Protein AF-A0A7C6S890-F1 (afdb_monomer)

Secondary structure (DSSP, 8-state):
-----------TT-EEEEETTEEEEEETTEEEEEETTEEEEEESTTHHHHHHHH-TT-B---TT---GGG-SEEPP--HHHHHHHHHHHHTTS-GGGG-HHHHHHHHHHHHH-TT---SS-SS-GGGEEEEEE-SSEEEEEESSSSEEEEEEE-SS--STTSPPEEEEEEE-

Foldseek 3Di:
DDDPPPPDDADLLFFWWDFQNWTWGDAPFWIWDDDPNDIDIAGDDCRVVVSCVVTVPTDAADLPDDPLVPFPFFDDDDVVVLVVVLVCVVVVPPVLQLGVLSQVQLVQQCVVVVVHDDDDGPQDSVQWDWPGGNLAKTKIAGNDHQFGIWIWGQDPDSHSSGGIDTGHTHTD

Radius of gyration: 17.25 Å; Cα contacts (8 Å, |Δi|>4): 324; chains: 1; bounding box: 55×35×46 Å

pLDDT: mean 90.3, std 13.22, range [31.66, 98.69]

Sequence (172 aa):
MRFAQRNIGPYKLSALGTAAEGPLEVLPERLRWRQNGIEIQIEGAQRIELAGQIAADIALPNSAEDLVSKAQVKVSVDNEVVAADQKQVDRGSSPWQLDPLQVSLTFVNLKVTPEGIQGEPEIHMSSFKLVSNNSAEAVVEVTTGPIERVYLKRLVRQDETGIWTVVGYDPR

Structure (mmCIF, N/CA/C/O backbone):
data_AF-A0A7C6S890-F1
#
_entry.id   AF-A0A7C6S890-F1
#
loop_
_atom_site.group_PDB
_atom_site.id
_atom_site.type_symbol
_atom_site.label_atom_id
_atom_site.label_alt_id
_atom_site.label_comp_id
_atom_site.label_asym_id
_atom_site.label_entity_id
_atom_site.label_seq_id
_atom_site.pdbx_PDB_ins_code
_atom_site.Cartn_x
_atom_site.Cartn_y
_atom_site.Cartn_z
_atom_site.occupancy
_atom_site.B_iso_or_equiv
_atom_site.auth_seq_id
_atom_site.auth_comp_id
_atom_site.auth_asym_id
_atom_site.auth_atom_id
_atom_site.pdbx_PDB_model_num
ATOM 1 N N . MET A 1 1 ? -37.062 11.010 -2.046 1.00 34.12 1 MET A N 1
ATOM 2 C CA . MET A 1 1 ? -35.707 11.586 -1.921 1.00 34.12 1 MET A CA 1
ATOM 3 C C . MET A 1 1 ? -34.723 10.420 -1.939 1.00 34.12 1 MET A C 1
ATOM 5 O O . MET A 1 1 ? -34.686 9.665 -0.980 1.00 34.12 1 MET A O 1
ATOM 9 N N . ARG A 1 2 ? -34.063 10.144 -3.073 1.00 31.66 2 ARG A N 1
ATOM 10 C CA . ARG A 1 2 ? -33.067 9.064 -3.167 1.00 31.66 2 ARG A CA 1
ATOM 11 C C . ARG A 1 2 ? -31.734 9.649 -2.716 1.00 31.66 2 ARG A C 1
ATOM 13 O O . ARG A 1 2 ? -31.181 10.482 -3.426 1.00 31.66 2 ARG A O 1
ATOM 20 N N . PHE A 1 3 ? -31.246 9.254 -1.543 1.00 36.19 3 PHE A N 1
ATOM 21 C CA . PHE A 1 3 ? -29.843 9.473 -1.210 1.00 36.19 3 PHE A CA 1
ATOM 22 C C . PHE A 1 3 ? -29.038 8.666 -2.224 1.00 36.19 3 PHE A C 1
ATOM 24 O O . PHE A 1 3 ? -29.122 7.439 -2.249 1.00 36.19 3 PHE A O 1
ATOM 31 N N . ALA A 1 4 ? -28.333 9.349 -3.124 1.00 34.38 4 ALA A N 1
ATOM 32 C CA . ALA A 1 4 ? -27.324 8.694 -3.931 1.00 34.38 4 ALA A CA 1
ATOM 33 C C . ALA A 1 4 ? -26.314 8.098 -2.946 1.00 34.38 4 ALA A C 1
ATOM 35 O O . ALA A 1 4 ? -25.605 8.842 -2.267 1.00 34.38 4 ALA A O 1
ATOM 36 N N . GLN A 1 5 ? -26.290 6.770 -2.822 1.00 37.22 5 GLN A N 1
ATOM 37 C CA . GLN A 1 5 ? -25.164 6.071 -2.220 1.00 37.22 5 GLN A CA 1
ATOM 38 C C . GLN A 1 5 ? -23.953 6.436 -3.076 1.00 37.22 5 GLN A C 1
ATOM 40 O O . GLN A 1 5 ? -23.745 5.867 -4.146 1.00 37.22 5 GLN A O 1
ATOM 45 N N . ARG A 1 6 ? -23.191 7.457 -2.662 1.00 39.34 6 ARG A N 1
ATOM 46 C CA . ARG A 1 6 ? -21.855 7.667 -3.210 1.00 39.34 6 ARG A CA 1
ATOM 47 C C . ARG A 1 6 ? -21.093 6.396 -2.883 1.00 39.34 6 ARG A C 1
ATOM 49 O O . ARG A 1 6 ? -20.849 6.098 -1.719 1.00 39.34 6 ARG A O 1
ATOM 56 N N . ASN A 1 7 ? -20.778 5.634 -3.918 1.00 42.94 7 ASN A N 1
ATOM 57 C CA . ASN A 1 7 ? -19.870 4.513 -3.818 1.00 42.94 7 ASN A CA 1
ATOM 58 C C . ASN A 1 7 ? -18.470 5.121 -3.645 1.00 42.94 7 ASN A C 1
ATOM 60 O O . ASN A 1 7 ? -17.816 5.472 -4.624 1.00 42.94 7 ASN A O 1
ATOM 64 N N . ILE A 1 8 ? -18.075 5.406 -2.402 1.00 50.34 8 ILE A N 1
ATOM 65 C CA . ILE A 1 8 ? -16.742 5.925 -2.099 1.00 50.34 8 ILE A CA 1
ATOM 66 C C . ILE A 1 8 ? -15.845 4.697 -1.972 1.00 50.34 8 ILE A C 1
ATOM 68 O O . ILE A 1 8 ? -15.932 3.970 -0.987 1.00 50.34 8 ILE A O 1
ATOM 72 N N . GLY A 1 9 ? -15.031 4.443 -3.000 1.00 55.31 9 GLY A N 1
ATOM 73 C CA . GLY A 1 9 ? -14.013 3.390 -2.975 1.00 55.31 9 GLY A CA 1
ATOM 74 C C . GLY A 1 9 ? -13.006 3.579 -1.830 1.00 55.31 9 GLY A C 1
ATOM 75 O O . GLY A 1 9 ? -13.068 4.587 -1.112 1.00 55.31 9 GLY A O 1
ATOM 76 N N . PRO A 1 10 ? -12.084 2.626 -1.633 1.00 60.31 10 PRO A N 1
ATOM 77 C CA . PRO A 1 10 ? -11.180 2.656 -0.493 1.00 60.31 10 PRO A CA 1
ATOM 78 C C . PRO A 1 10 ? -10.328 3.924 -0.444 1.00 60.31 10 PRO A C 1
ATOM 80 O O . PRO A 1 10 ? -9.921 4.437 -1.494 1.00 60.31 10 PRO A O 1
ATOM 83 N N . TYR A 1 11 ? -10.038 4.440 0.758 1.00 66.56 11 TYR A N 1
ATOM 84 C CA . TYR A 1 11 ? -9.009 5.467 0.892 1.00 66.56 11 TYR A CA 1
ATOM 85 C C . TYR A 1 11 ? -7.683 4.885 0.402 1.00 66.56 11 TYR A C 1
ATOM 87 O O . TYR A 1 11 ? -7.122 3.965 0.984 1.00 66.56 11 TYR A O 1
ATOM 95 N N . LYS A 1 12 ? -7.158 5.457 -0.680 1.00 69.44 12 LYS A N 1
ATOM 96 C CA . LYS A 1 12 ? -5.950 4.980 -1.373 1.00 69.44 12 LYS A CA 1
ATOM 97 C C . LYS A 1 12 ? -4.721 4.833 -0.466 1.00 69.44 12 LYS A C 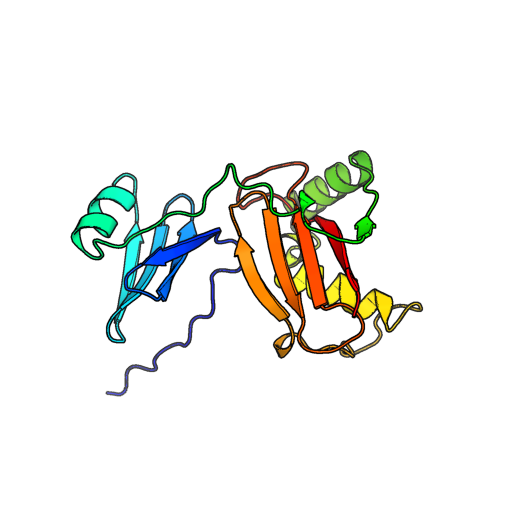1
ATOM 99 O O . LYS A 1 12 ? -3.805 4.091 -0.794 1.00 69.44 12 LYS A O 1
ATOM 104 N N . LEU A 1 13 ? -4.705 5.549 0.659 1.00 71.75 13 LEU A N 1
ATOM 105 C CA . LEU A 1 13 ? -3.584 5.619 1.595 1.00 71.75 13 LEU A CA 1
ATOM 106 C C . LEU A 1 13 ? -3.799 4.810 2.880 1.00 71.75 13 LEU A C 1
ATOM 108 O O . LEU A 1 13 ? -2.879 4.740 3.691 1.00 71.75 13 LEU A O 1
ATOM 112 N N . SER A 1 14 ? -4.993 4.248 3.100 1.00 81.44 14 SER A N 1
ATOM 113 C CA . SER A 1 14 ? -5.317 3.597 4.369 1.00 81.44 14 SER A CA 1
ATOM 114 C C . SER A 1 14 ? -4.660 2.231 4.489 1.00 81.44 14 SER A C 1
ATOM 116 O O . SER A 1 14 ? -4.671 1.442 3.539 1.00 81.44 14 SER A O 1
ATOM 118 N N . ALA A 1 15 ? -4.192 1.919 5.692 1.00 86.69 15 ALA A N 1
ATOM 119 C CA . ALA A 1 15 ? -3.912 0.543 6.063 1.00 86.69 15 ALA A CA 1
ATOM 120 C C . ALA A 1 15 ? -5.225 -0.250 6.184 1.00 86.69 15 ALA A C 1
ATOM 122 O O . ALA A 1 15 ? -6.294 0.334 6.386 1.00 86.69 15 ALA A O 1
ATOM 123 N N . LEU A 1 16 ? -5.150 -1.570 6.024 1.00 89.94 16 LEU A N 1
ATOM 124 C CA . LEU A 1 16 ? -6.313 -2.452 5.946 1.00 89.94 16 LEU A CA 1
ATOM 125 C C . LEU A 1 16 ? -6.369 -3.391 7.153 1.00 89.94 16 LEU A C 1
ATOM 127 O O . LEU A 1 16 ? -5.540 -4.285 7.292 1.00 89.94 16 LEU A O 1
ATOM 131 N N . GLY A 1 17 ? -7.369 -3.183 8.005 1.00 92.06 17 GLY A N 1
ATOM 132 C CA . GLY A 1 17 ? -7.777 -4.102 9.066 1.00 92.06 17 GLY A CA 1
ATOM 133 C C . GLY A 1 17 ? -9.106 -4.790 8.744 1.00 92.06 17 GLY A C 1
ATOM 134 O O . GLY A 1 17 ? -9.570 -4.776 7.600 1.00 92.06 17 GLY A O 1
ATOM 135 N N . THR A 1 18 ? -9.766 -5.323 9.771 1.00 92.88 18 THR A N 1
ATOM 136 C CA . THR A 1 18 ? -11.116 -5.898 9.671 1.00 92.88 18 THR A CA 1
ATOM 137 C C . THR A 1 18 ? -12.049 -5.357 10.750 1.00 92.88 18 THR A C 1
ATOM 139 O O . THR A 1 18 ? -11.614 -5.065 11.860 1.00 92.88 18 THR A O 1
ATOM 142 N N . ALA A 1 19 ? -13.332 -5.214 10.427 1.00 94.62 19 ALA A N 1
ATOM 143 C CA . ALA A 1 19 ? -14.400 -4.904 11.376 1.00 94.62 19 ALA A CA 1
ATOM 144 C C . ALA A 1 19 ? -15.739 -5.388 10.808 1.00 94.62 19 ALA A C 1
ATOM 146 O O . ALA A 1 19 ? -16.016 -5.167 9.626 1.00 94.62 19 ALA A O 1
ATOM 147 N N . ALA A 1 20 ? -16.574 -6.009 11.642 1.00 92.19 20 ALA A N 1
ATOM 148 C CA . ALA A 1 20 ? -17.855 -6.591 11.256 1.00 92.19 20 ALA A CA 1
ATOM 149 C C . ALA A 1 20 ? -17.757 -7.501 10.015 1.00 92.19 20 ALA A C 1
ATOM 151 O O . ALA A 1 20 ? -18.505 -7.324 9.052 1.00 92.19 20 AL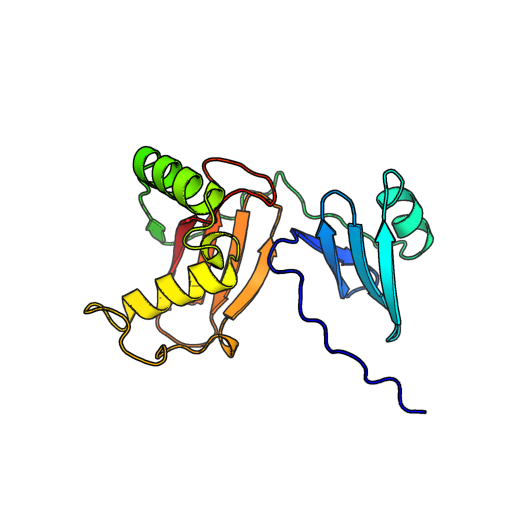A A O 1
ATOM 152 N N . GLU A 1 21 ? -16.789 -8.425 10.022 1.00 88.56 21 GLU A N 1
ATOM 153 C CA . GLU A 1 21 ? -16.467 -9.355 8.917 1.00 88.56 21 GLU A CA 1
ATOM 154 C C . GLU A 1 21 ? -16.044 -8.685 7.588 1.00 88.56 21 GLU A C 1
ATOM 156 O O . GLU A 1 21 ? -15.811 -9.361 6.583 1.00 88.56 21 GLU A O 1
ATOM 161 N N . GLY A 1 22 ? -15.922 -7.356 7.563 1.00 89.25 22 GLY A N 1
ATOM 162 C CA . GLY A 1 22 ? -15.569 -6.562 6.390 1.00 89.25 22 GLY A CA 1
ATOM 163 C C . GLY A 1 22 ? -14.223 -5.843 6.522 1.00 89.25 22 GLY A C 1
ATOM 164 O O . GLY A 1 22 ? -13.597 -5.861 7.584 1.00 89.25 22 GLY A O 1
ATOM 165 N N . PRO A 1 23 ? -13.758 -5.187 5.443 1.00 91.06 23 PRO A N 1
ATOM 166 C CA . PRO A 1 23 ? -12.539 -4.391 5.478 1.00 91.06 23 PRO A CA 1
ATOM 167 C C . PRO A 1 23 ? -12.719 -3.138 6.342 1.00 91.06 23 PRO A C 1
ATOM 169 O O . PRO A 1 23 ? -13.707 -2.407 6.216 1.00 91.06 23 PRO A O 1
ATOM 172 N N . LEU A 1 24 ? -11.717 -2.872 7.175 1.00 93.06 24 LEU A N 1
ATOM 173 C CA . LEU A 1 24 ? -11.567 -1.641 7.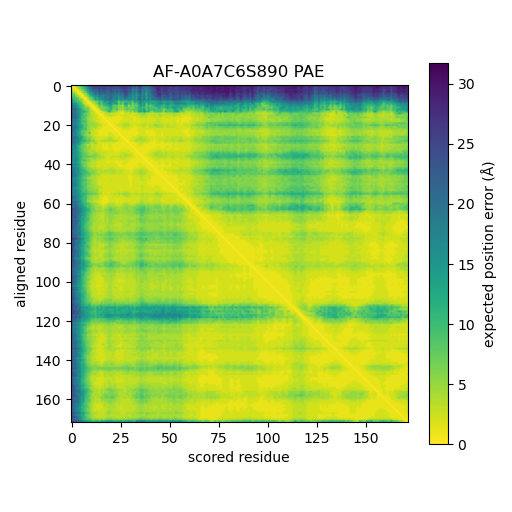941 1.00 93.06 24 LEU A CA 1
ATOM 174 C C . LEU A 1 24 ? -10.439 -0.810 7.337 1.00 93.06 24 LEU A C 1
ATOM 176 O O . LEU A 1 24 ? -9.299 -1.258 7.254 1.00 93.06 24 LEU A O 1
ATOM 180 N N . GLU A 1 25 ? -10.738 0.428 6.979 1.00 92.19 25 GLU A N 1
ATOM 181 C CA . GLU A 1 25 ? -9.734 1.400 6.572 1.00 92.19 25 GLU A CA 1
ATOM 182 C C . GLU A 1 25 ? -9.222 2.152 7.794 1.00 92.19 25 GLU A C 1
ATOM 184 O O . GLU A 1 25 ? -9.989 2.777 8.535 1.00 92.19 25 GLU A O 1
ATOM 189 N N . VAL A 1 26 ? -7.908 2.095 7.986 1.00 91.88 26 VAL A N 1
ATOM 190 C CA . VAL A 1 26 ? -7.211 2.699 9.117 1.00 91.88 26 VAL A CA 1
ATOM 191 C C . VAL A 1 26 ? -6.372 3.871 8.622 1.00 91.88 26 VAL A C 1
ATOM 193 O O . VAL A 1 26 ? -5.435 3.699 7.840 1.00 91.88 26 VAL A O 1
ATOM 196 N N . LEU A 1 27 ? -6.720 5.070 9.086 1.00 89.00 27 LEU A N 1
ATOM 197 C CA . LEU A 1 27 ? -5.948 6.302 8.930 1.00 89.00 27 LEU A CA 1
ATOM 198 C C . LEU A 1 27 ? -5.532 6.838 10.317 1.00 89.00 27 LEU A C 1
ATOM 200 O O . LEU A 1 27 ? -6.153 6.474 11.327 1.00 89.00 27 LEU A O 1
ATOM 204 N N . PRO A 1 28 ? -4.523 7.731 10.395 1.00 84.44 28 PRO A N 1
ATOM 205 C CA . PRO A 1 28 ? -4.032 8.258 11.672 1.00 84.44 28 PRO A CA 1
ATOM 206 C C . PRO A 1 28 ? -5.110 8.882 12.557 1.00 84.44 28 PRO A C 1
ATOM 208 O O . PRO A 1 28 ? -5.100 8.661 13.758 1.00 84.44 28 PRO A O 1
ATOM 211 N N . GLU A 1 29 ? -6.084 9.580 11.973 1.00 88.62 29 GLU A N 1
ATOM 212 C CA . GLU A 1 29 ? -7.140 10.277 12.724 1.00 88.62 29 GLU A CA 1
ATOM 213 C C . GLU A 1 29 ? -8.546 9.743 12.437 1.00 88.62 29 GLU A C 1
ATOM 215 O O . GLU A 1 29 ? -9.534 10.310 12.902 1.00 88.62 29 GLU A O 1
ATOM 220 N N . ARG A 1 30 ? -8.661 8.656 11.664 1.00 92.31 30 ARG A N 1
ATOM 221 C CA . ARG A 1 30 ? -9.951 8.152 11.184 1.00 92.31 30 ARG A CA 1
ATOM 222 C C . ARG A 1 30 ? -9.956 6.638 11.016 1.00 92.31 30 ARG A C 1
ATOM 224 O O . ARG A 1 30 ? -9.026 6.063 10.463 1.00 92.31 30 ARG A O 1
ATOM 231 N N . LEU A 1 31 ? -11.049 6.015 11.432 1.00 94.62 31 LEU A N 1
ATOM 232 C CA . LEU A 1 31 ? -11.422 4.650 11.075 1.00 94.62 31 LEU A CA 1
ATOM 233 C C . LEU A 1 31 ? -12.664 4.693 10.188 1.00 94.62 31 LEU A C 1
ATOM 235 O O . LEU A 1 31 ? -13.557 5.509 10.433 1.00 94.62 31 LEU A O 1
ATOM 239 N N . ARG A 1 32 ? -12.728 3.830 9.171 1.00 94.38 32 ARG A N 1
ATOM 240 C CA . ARG A 1 32 ? -13.906 3.702 8.304 1.00 94.38 32 ARG A CA 1
ATOM 241 C C . ARG A 1 32 ? -14.180 2.246 7.944 1.00 94.38 32 ARG A C 1
ATOM 243 O O . ARG A 1 32 ? -13.286 1.560 7.464 1.00 94.38 32 ARG A O 1
ATOM 250 N N . TRP A 1 33 ? -15.419 1.796 8.109 1.00 94.06 33 TRP A N 1
ATOM 251 C CA . TRP A 1 33 ? -15.871 0.488 7.623 1.00 94.06 33 TRP A CA 1
ATOM 252 C C . TRP A 1 33 ? -17.353 0.526 7.242 1.00 94.06 33 TRP A C 1
ATOM 254 O O . TRP A 1 33 ? -18.034 1.539 7.425 1.00 94.06 33 TRP A O 1
ATOM 264 N N . ARG A 1 34 ? -17.865 -0.579 6.692 1.00 92.56 34 ARG A N 1
ATOM 265 C CA . ARG A 1 34 ? -19.301 -0.766 6.461 1.00 92.56 34 ARG A CA 1
ATOM 266 C C . ARG A 1 34 ? -19.814 -1.948 7.267 1.00 92.56 34 ARG A C 1
ATOM 268 O O . ARG A 1 34 ? -19.195 -3.002 7.266 1.00 92.56 34 ARG A O 1
ATOM 275 N N . GLN A 1 35 ? -20.980 -1.785 7.878 1.00 92.56 35 GLN A N 1
ATOM 276 C CA . GLN A 1 35 ? -21.679 -2.835 8.614 1.00 92.56 35 GLN A CA 1
ATOM 277 C C . GLN A 1 35 ? -23.177 -2.691 8.356 1.00 92.56 35 GLN A C 1
ATOM 279 O O . GLN A 1 35 ? -23.727 -1.594 8.449 1.00 92.56 35 GLN A O 1
ATOM 284 N N . ASN A 1 36 ? -23.846 -3.786 7.985 1.00 90.50 36 ASN A N 1
ATOM 285 C CA . ASN A 1 36 ? -25.291 -3.802 7.711 1.00 90.50 36 ASN A CA 1
ATOM 286 C C . ASN A 1 36 ? -25.749 -2.729 6.695 1.00 90.50 36 ASN A C 1
ATOM 288 O O . ASN A 1 36 ? -26.801 -2.112 6.843 1.00 90.50 36 ASN A O 1
ATOM 292 N N . GLY A 1 37 ? -24.933 -2.466 5.668 1.00 89.94 37 GLY A N 1
ATOM 293 C CA . GLY A 1 37 ? -25.211 -1.468 4.624 1.00 89.94 37 GLY A CA 1
ATOM 294 C C . GLY A 1 37 ? -24.924 -0.010 5.013 1.00 89.94 37 GLY A C 1
ATOM 295 O O . GLY A 1 37 ? -24.943 0.862 4.137 1.00 89.94 37 GLY A O 1
ATOM 296 N N . ILE A 1 38 ? -24.597 0.252 6.280 1.00 91.25 38 ILE A N 1
ATOM 297 C CA . ILE A 1 38 ? -24.268 1.575 6.819 1.00 91.25 38 ILE A CA 1
ATOM 298 C C . ILE A 1 38 ? -22.753 1.774 6.767 1.00 91.25 38 ILE A C 1
ATOM 300 O O . ILE A 1 38 ? -21.993 0.865 7.086 1.00 91.25 38 ILE A O 1
ATOM 304 N N . GLU A 1 39 ? -22.318 2.958 6.343 1.00 93.00 39 GLU A N 1
ATOM 305 C CA . GLU A 1 39 ? -20.923 3.385 6.472 1.00 93.00 39 GLU A CA 1
ATOM 306 C C . GLU A 1 39 ? -20.721 4.016 7.848 1.00 93.00 39 GLU A C 1
ATOM 308 O O . GLU A 1 39 ? -21.477 4.906 8.240 1.00 93.00 39 GLU A O 1
ATOM 313 N N . ILE A 1 40 ? -19.714 3.541 8.574 1.00 94.19 40 ILE A N 1
ATOM 314 C CA . ILE A 1 40 ? -19.353 4.032 9.898 1.00 94.19 40 ILE A CA 1
ATOM 315 C C . ILE A 1 40 ? -17.990 4.702 9.782 1.00 94.19 40 ILE A C 1
ATOM 317 O O . ILE A 1 40 ? -17.044 4.117 9.254 1.00 94.19 40 ILE A O 1
ATOM 321 N N . GLN A 1 41 ? -17.905 5.935 10.275 1.00 95.31 41 GLN A N 1
ATOM 322 C CA . GLN A 1 41 ? -16.677 6.714 10.337 1.00 95.31 41 GLN A CA 1
ATOM 323 C C . GLN A 1 41 ? -16.485 7.221 11.762 1.00 95.31 41 GLN A C 1
ATOM 325 O O . GLN A 1 41 ? -17.398 7.812 12.338 1.00 95.31 41 GLN A O 1
ATOM 330 N N . ILE A 1 42 ? -15.298 6.991 12.317 1.00 95.44 42 ILE A N 1
ATOM 331 C CA . ILE A 1 42 ? -14.945 7.420 13.672 1.00 95.44 42 ILE A CA 1
ATOM 332 C C . ILE A 1 42 ? -13.645 8.197 13.615 1.00 95.44 42 ILE A C 1
ATOM 334 O O . ILE A 1 42 ? -12.676 7.742 13.009 1.00 95.44 42 ILE A O 1
ATOM 338 N N . GLU A 1 43 ? -13.629 9.360 14.255 1.00 95.12 43 GLU A N 1
ATOM 339 C CA . GLU A 1 43 ? -12.504 10.288 14.233 1.00 95.12 43 GLU A CA 1
ATOM 340 C C . GLU A 1 43 ? -12.021 10.635 15.639 1.00 95.12 43 GLU A C 1
ATOM 342 O O . GLU A 1 43 ? -12.772 10.556 16.613 1.00 95.12 43 GLU A O 1
ATOM 347 N N . GLY A 1 44 ? -10.756 11.043 15.722 1.00 92.31 44 GLY A N 1
ATOM 348 C CA . GLY A 1 44 ? -10.130 11.545 16.940 1.00 92.31 44 GLY A CA 1
ATOM 349 C C . GLY A 1 44 ? -9.364 10.498 17.750 1.00 92.31 44 GLY A C 1
ATOM 350 O O . GLY A 1 44 ? -9.240 9.323 17.386 1.00 92.31 44 GLY A O 1
ATOM 351 N N . ALA A 1 45 ? -8.826 10.947 18.886 1.00 91.19 45 ALA A N 1
ATOM 352 C CA . ALA A 1 45 ? -7.869 10.185 19.688 1.00 91.19 45 ALA A CA 1
ATOM 353 C C . ALA A 1 45 ? -8.431 8.857 20.231 1.00 91.19 45 ALA A C 1
ATOM 355 O O . ALA A 1 45 ? -7.716 7.861 20.287 1.00 91.19 45 ALA A O 1
ATOM 356 N N . GLN A 1 46 ? -9.72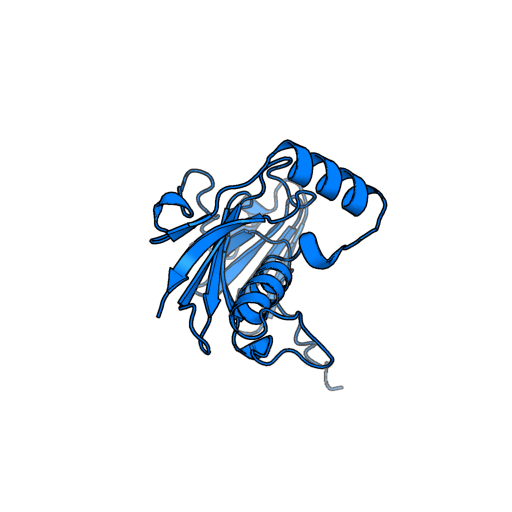0 8.819 20.581 1.00 93.44 46 GLN A N 1
ATOM 357 C CA . GLN A 1 46 ? -10.384 7.635 21.146 1.00 93.44 46 GLN A CA 1
ATOM 358 C C . GLN A 1 46 ? -11.046 6.739 20.087 1.00 93.44 46 GLN A C 1
ATOM 360 O O . GLN A 1 46 ? -11.820 5.844 20.425 1.00 93.44 46 GLN A O 1
ATOM 365 N N . ARG A 1 47 ? -10.759 6.948 18.793 1.00 95.06 47 ARG A N 1
ATOM 366 C CA . ARG A 1 47 ? -11.448 6.243 17.699 1.00 95.06 47 ARG A CA 1
ATOM 367 C C . ARG A 1 47 ? -11.385 4.719 17.801 1.00 95.06 47 ARG A C 1
ATOM 369 O O . ARG A 1 47 ? -12.363 4.067 17.470 1.00 95.06 47 ARG A O 1
ATOM 376 N N . ILE A 1 48 ? -10.261 4.161 18.259 1.00 93.19 48 ILE A N 1
ATOM 377 C CA . ILE A 1 48 ? -10.060 2.707 18.362 1.00 93.19 48 ILE A CA 1
ATOM 378 C C . ILE A 1 48 ? -10.940 2.130 19.473 1.00 93.19 48 ILE A C 1
ATOM 380 O O . ILE A 1 48 ? -11.640 1.146 19.254 1.00 93.19 48 ILE A O 1
ATOM 384 N N . GLU A 1 49 ? -10.943 2.774 20.642 1.00 93.94 49 GLU A N 1
ATOM 385 C CA . GLU A 1 49 ? -11.777 2.374 21.777 1.00 93.94 49 GLU A CA 1
ATOM 386 C C . GLU A 1 49 ? -13.263 2.422 21.403 1.00 93.94 49 GLU A C 1
ATOM 388 O O . GLU A 1 49 ? -13.985 1.447 21.600 1.00 93.94 49 GLU A O 1
ATOM 393 N N . LEU A 1 50 ? -13.707 3.524 20.791 1.00 95.00 50 LEU A N 1
ATOM 394 C CA . LEU A 1 50 ? -15.095 3.681 20.367 1.00 95.00 50 LEU A CA 1
ATOM 395 C C . LEU A 1 50 ? -15.478 2.691 19.257 1.00 95.00 50 LEU A C 1
ATOM 397 O O . LEU A 1 50 ? -16.580 2.148 19.273 1.00 95.00 50 LEU A O 1
ATOM 401 N N . ALA A 1 51 ? -14.574 2.415 18.315 1.00 95.12 51 ALA A N 1
ATOM 402 C CA . ALA A 1 51 ? -14.819 1.427 17.272 1.00 95.12 51 ALA A CA 1
ATOM 403 C C . ALA A 1 51 ? -15.019 0.022 17.854 1.00 95.12 51 ALA A C 1
ATOM 405 O O . ALA A 1 51 ? -15.940 -0.672 17.430 1.00 95.12 51 ALA A O 1
ATOM 406 N N . GLY A 1 52 ? -14.247 -0.355 18.880 1.00 94.88 52 GLY A N 1
ATOM 407 C CA . GLY A 1 52 ? -14.417 -1.626 19.592 1.00 94.88 52 GLY A CA 1
ATOM 408 C C . GLY A 1 52 ? -15.757 -1.764 20.326 1.00 94.88 52 GLY A C 1
ATOM 409 O O . GLY A 1 52 ? -16.242 -2.877 20.511 1.00 94.88 52 GLY A O 1
ATOM 410 N N . GLN A 1 53 ? -16.399 -0.650 20.699 1.00 94.94 53 GLN A N 1
ATOM 411 C CA . GLN A 1 53 ? -17.752 -0.663 21.275 1.00 94.94 53 GLN A CA 1
ATOM 412 C C . GLN A 1 53 ? -18.848 -0.892 20.221 1.00 94.94 53 GLN A C 1
ATOM 414 O O . GLN A 1 53 ? -19.956 -1.294 20.571 1.00 94.94 53 GLN A O 1
ATOM 419 N N . ILE A 1 54 ? -18.557 -0.634 18.942 1.00 94.25 54 ILE A N 1
ATOM 420 C CA . ILE A 1 54 ? -19.512 -0.771 17.832 1.00 94.25 54 ILE A CA 1
ATOM 421 C C . ILE A 1 54 ? -19.316 -2.106 17.101 1.00 94.25 54 ILE A C 1
ATOM 423 O O . ILE A 1 54 ? -20.292 -2.786 16.784 1.00 94.25 54 ILE A O 1
ATOM 427 N N . ALA A 1 55 ? -18.063 -2.492 16.859 1.00 94.81 55 ALA A N 1
ATOM 428 C CA . ALA A 1 55 ? -17.668 -3.741 16.223 1.00 94.81 55 ALA A CA 1
ATOM 429 C C . ALA A 1 55 ? -16.671 -4.478 17.130 1.00 94.81 55 ALA A C 1
ATOM 431 O O . ALA A 1 55 ? -15.492 -4.133 17.199 1.00 94.81 55 ALA A O 1
ATOM 432 N N . ALA A 1 56 ? -17.161 -5.494 17.844 1.00 91.00 56 ALA A N 1
ATOM 433 C CA . ALA A 1 56 ? -16.363 -6.248 18.814 1.00 91.00 56 ALA A CA 1
ATOM 434 C C . ALA A 1 56 ? -15.243 -7.087 18.167 1.00 91.00 56 ALA A C 1
ATOM 436 O O . ALA A 1 56 ? -14.291 -7.467 18.842 1.00 91.00 56 ALA A O 1
ATOM 437 N N . ASP A 1 57 ? -15.353 -7.372 16.869 1.00 93.25 57 ASP A N 1
ATOM 438 C CA . ASP A 1 57 ? -14.397 -8.125 16.053 1.00 93.25 57 ASP A CA 1
ATOM 439 C C . ASP A 1 57 ? -13.371 -7.223 15.343 1.00 93.25 57 ASP A C 1
ATOM 441 O O . ASP A 1 57 ? -12.736 -7.639 14.372 1.00 93.25 57 ASP A O 1
ATOM 445 N N . ILE A 1 58 ? -13.210 -5.975 15.800 1.00 93.88 58 ILE A N 1
ATOM 446 C CA . ILE A 1 58 ? -12.249 -5.056 15.202 1.00 93.88 58 ILE A CA 1
ATOM 447 C C . ILE A 1 58 ? -10.817 -5.593 15.318 1.00 93.88 58 ILE A C 1
ATOM 449 O O . ILE A 1 58 ? -10.320 -5.889 16.405 1.00 93.88 58 ILE A O 1
ATOM 453 N N . ALA A 1 59 ? -10.126 -5.668 14.185 1.00 93.12 59 ALA A N 1
ATOM 454 C CA . ALA A 1 59 ? -8.716 -6.005 14.116 1.00 93.12 59 ALA A CA 1
ATOM 455 C C . ALA A 1 59 ? -7.979 -4.944 13.301 1.00 93.12 59 ALA A C 1
ATOM 457 O O . ALA A 1 59 ? -8.305 -4.669 12.146 1.00 93.12 59 ALA A O 1
ATOM 458 N N . LEU A 1 60 ? -6.968 -4.337 13.916 1.00 92.31 60 LEU A N 1
ATOM 459 C CA . LEU A 1 60 ? -6.062 -3.426 13.229 1.00 92.31 60 LEU A CA 1
ATOM 460 C C . LEU A 1 60 ? -5.016 -4.229 12.441 1.00 92.31 60 LEU A C 1
ATOM 462 O O . LEU A 1 60 ? -4.678 -5.347 12.839 1.00 92.31 60 LEU A O 1
ATOM 466 N N . PRO A 1 61 ? -4.478 -3.671 11.344 1.00 89.62 61 PRO A N 1
ATOM 467 C CA . PRO A 1 61 ? -3.390 -4.308 10.617 1.00 89.62 61 PRO A CA 1
ATOM 468 C C . PRO A 1 61 ? -2.185 -4.536 11.531 1.00 89.62 61 PRO A C 1
ATOM 470 O O . PRO A 1 61 ? -1.801 -3.661 12.311 1.00 89.62 61 PRO A O 1
ATOM 473 N N . ASN A 1 62 ? -1.551 -5.699 11.399 1.00 88.06 62 ASN A N 1
ATOM 474 C CA . ASN A 1 62 ? -0.328 -5.999 12.125 1.00 88.06 62 ASN A CA 1
ATOM 475 C C . ASN A 1 62 ? 0.872 -5.302 11.464 1.00 88.06 62 ASN A C 1
ATOM 477 O O . ASN A 1 62 ? 1.426 -5.792 10.480 1.00 88.06 62 ASN A O 1
ATOM 481 N N . SER A 1 63 ? 1.305 -4.174 12.028 1.00 81.50 63 SER A N 1
ATOM 482 C CA . SER A 1 63 ? 2.479 -3.432 11.543 1.00 81.50 63 SER A CA 1
ATOM 483 C C . SER A 1 63 ? 3.803 -4.195 11.663 1.00 81.50 63 SER A C 1
ATOM 485 O O . SER A 1 63 ? 4.775 -3.795 11.034 1.00 81.50 63 SER A O 1
ATOM 487 N N . ALA A 1 64 ? 3.863 -5.275 12.451 1.00 83.19 64 ALA A N 1
ATOM 488 C CA . ALA A 1 64 ? 5.051 -6.122 12.574 1.00 83.19 64 ALA A CA 1
ATOM 489 C C . ALA A 1 64 ? 5.082 -7.284 11.565 1.00 83.19 64 ALA A C 1
ATOM 491 O O . ALA A 1 64 ? 6.059 -8.03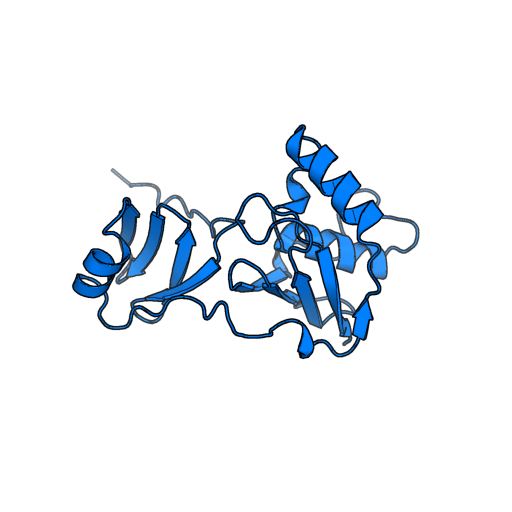1 11.531 1.00 83.19 64 ALA A O 1
ATOM 492 N N . GLU A 1 65 ? 4.025 -7.479 10.770 1.00 89.56 65 GLU A N 1
ATOM 493 C CA . GLU A 1 65 ? 4.033 -8.498 9.723 1.00 89.56 65 GLU A CA 1
ATOM 494 C C . GLU A 1 65 ? 4.976 -8.092 8.582 1.00 89.56 65 GLU A C 1
ATOM 496 O O . GLU A 1 65 ? 4.819 -7.025 7.992 1.00 89.56 65 GLU A O 1
ATOM 501 N N . ASP A 1 66 ? 5.926 -8.969 8.248 1.00 93.06 66 ASP A N 1
ATOM 502 C CA . ASP A 1 66 ? 6.792 -8.819 7.077 1.00 93.06 66 ASP A CA 1
ATOM 503 C C . ASP A 1 66 ? 6.089 -9.407 5.845 1.00 93.06 66 ASP A C 1
ATOM 505 O O . ASP A 1 66 ? 6.153 -10.608 5.556 1.00 93.06 66 ASP A O 1
ATOM 509 N N . LEU A 1 67 ? 5.366 -8.546 5.133 1.00 93.75 67 LEU A N 1
ATOM 510 C CA . LEU A 1 67 ? 4.626 -8.903 3.930 1.00 93.75 67 LEU A CA 1
ATOM 511 C C . LEU A 1 67 ? 5.575 -9.087 2.745 1.00 93.75 67 LEU A C 1
ATOM 513 O O . LEU A 1 67 ? 5.389 -9.996 1.934 1.00 93.75 67 LEU A O 1
ATOM 517 N N . VAL A 1 68 ? 6.591 -8.229 2.635 1.00 95.12 68 VAL A N 1
ATOM 518 C CA . VAL A 1 68 ? 7.458 -8.160 1.450 1.00 95.12 68 VAL A CA 1
ATOM 519 C C . VAL A 1 68 ? 8.464 -9.305 1.374 1.00 95.12 68 VAL A C 1
ATOM 521 O O . VAL A 1 68 ? 8.920 -9.644 0.277 1.00 95.12 68 VAL A O 1
ATOM 524 N N . SER A 1 69 ? 8.797 -9.953 2.495 1.00 95.31 69 SER A N 1
ATOM 525 C CA . SER A 1 69 ? 9.632 -11.162 2.527 1.00 95.31 69 SER A CA 1
ATOM 526 C C . SER A 1 69 ? 9.060 -12.299 1.681 1.00 95.31 69 SER A C 1
ATOM 528 O O . SER A 1 69 ? 9.839 -13.048 1.089 1.00 95.31 69 SER A O 1
ATOM 530 N N . LYS A 1 70 ? 7.733 -12.355 1.520 1.00 95.75 70 LYS A N 1
ATOM 531 C CA . LYS A 1 70 ? 7.011 -13.406 0.790 1.00 95.75 70 LYS A CA 1
ATOM 532 C C . LYS A 1 70 ? 7.193 -13.345 -0.734 1.00 95.75 70 LYS A C 1
ATOM 534 O O . LYS A 1 70 ? 6.957 -14.349 -1.395 1.00 95.75 70 LYS A O 1
ATOM 539 N N . ALA A 1 71 ? 7.646 -12.212 -1.283 1.00 97.81 71 ALA A N 1
ATOM 540 C CA . ALA A 1 71 ? 7.820 -12.046 -2.730 1.00 97.81 71 ALA A CA 1
ATOM 541 C C . ALA A 1 71 ? 8.836 -13.036 -3.323 1.00 97.81 71 ALA A C 1
ATOM 543 O O . ALA A 1 71 ? 9.964 -13.111 -2.820 1.00 97.81 71 ALA A O 1
ATOM 544 N N . GLN A 1 72 ? 8.466 -13.703 -4.421 1.00 98.25 72 GLN A N 1
ATOM 545 C CA . GLN A 1 72 ? 9.308 -14.663 -5.143 1.00 98.25 72 GLN A CA 1
ATOM 546 C C . GLN A 1 72 ? 10.486 -13.992 -5.852 1.00 98.25 72 GLN A C 1
ATOM 548 O O . GLN A 1 72 ? 11.611 -14.491 -5.807 1.00 98.25 72 GLN A O 1
ATOM 553 N N . VAL A 1 73 ? 10.248 -12.841 -6.483 1.00 98.31 73 VAL A N 1
ATOM 554 C CA . VAL A 1 73 ? 11.295 -12.039 -7.121 1.00 98.31 73 VAL A CA 1
ATOM 555 C C . VAL A 1 73 ? 11.494 -10.759 -6.326 1.00 98.31 73 VAL A C 1
ATOM 557 O O . VAL A 1 73 ? 10.553 -9.993 -6.126 1.00 98.31 73 VAL A O 1
ATOM 560 N N . LYS A 1 74 ? 12.730 -10.503 -5.887 1.00 98.12 74 LYS A N 1
ATOM 561 C CA . LYS A 1 74 ? 13.111 -9.253 -5.216 1.00 98.12 74 LYS A CA 1
ATOM 562 C C . LYS A 1 74 ? 13.555 -8.218 -6.242 1.00 98.12 74 LYS A C 1
ATOM 564 O O . LYS A 1 74 ? 14.334 -8.521 -7.144 1.00 98.12 74 LYS A O 1
ATOM 569 N N . VAL A 1 75 ? 13.071 -6.992 -6.086 1.00 97.19 75 VAL A N 1
ATOM 570 C CA . VAL A 1 75 ? 13.475 -5.844 -6.900 1.00 97.19 75 VAL A CA 1
ATOM 571 C C . VAL A 1 75 ? 14.511 -5.055 -6.110 1.00 97.19 75 VAL A C 1
ATOM 573 O O . VAL A 1 75 ? 14.250 -4.642 -4.983 1.00 97.19 75 VAL A O 1
ATOM 576 N N . SER A 1 76 ? 15.698 -4.870 -6.691 1.00 95.62 76 SER A N 1
ATOM 577 C CA . SER A 1 76 ? 16.729 -4.021 -6.093 1.00 95.62 76 SER A CA 1
ATOM 578 C C . SER A 1 76 ? 16.304 -2.563 -6.187 1.00 95.62 76 SER A C 1
ATOM 580 O O . SER A 1 76 ? 15.896 -2.105 -7.254 1.00 95.62 76 SER A O 1
ATOM 582 N N . VAL A 1 77 ? 16.433 -1.838 -5.081 1.00 96.12 77 VAL A N 1
ATOM 583 C CA . VAL A 1 77 ? 16.030 -0.437 -4.981 1.00 96.12 77 VAL A CA 1
ATOM 584 C C . VAL A 1 77 ? 17.212 0.408 -4.537 1.00 96.12 77 VAL A C 1
ATOM 586 O O . VAL A 1 77 ? 17.922 0.051 -3.598 1.00 96.12 77 VAL A O 1
ATOM 589 N N . ASP A 1 78 ? 17.394 1.542 -5.205 1.00 97.25 78 ASP A N 1
ATOM 590 C CA . ASP A 1 78 ? 18.344 2.570 -4.802 1.00 97.25 78 ASP A CA 1
ATOM 591 C C . ASP A 1 78 ? 17.663 3.564 -3.847 1.00 97.25 78 ASP A C 1
ATOM 593 O O . ASP A 1 78 ? 16.770 4.320 -4.235 1.00 97.25 78 ASP A O 1
ATOM 597 N N . ASN A 1 79 ? 18.081 3.558 -2.580 1.00 94.56 79 ASN A N 1
ATOM 598 C CA . ASN A 1 79 ? 17.494 4.417 -1.552 1.00 94.56 79 ASN A CA 1
ATOM 599 C C . ASN A 1 79 ? 17.767 5.912 -1.782 1.00 94.56 79 ASN A C 1
ATOM 601 O O . ASN A 1 79 ? 16.972 6.736 -1.328 1.00 94.56 79 ASN A O 1
ATOM 605 N N . GLU A 1 80 ? 18.845 6.283 -2.478 1.00 97.50 80 GLU A N 1
ATOM 606 C CA . GLU A 1 80 ? 19.121 7.688 -2.796 1.00 97.50 80 GLU A CA 1
ATOM 607 C C . GLU A 1 80 ? 18.121 8.211 -3.830 1.00 97.50 80 GLU A C 1
ATOM 609 O O . GLU A 1 80 ? 17.576 9.307 -3.668 1.00 97.50 80 GLU A O 1
ATOM 614 N N . VAL A 1 81 ? 17.806 7.389 -4.837 1.00 97.38 81 VAL A N 1
ATOM 615 C CA . VAL A 1 81 ? 16.775 7.695 -5.839 1.00 97.38 81 VAL A CA 1
ATOM 616 C C . VAL A 1 81 ? 15.403 7.809 -5.179 1.00 97.38 81 VAL A C 1
ATOM 618 O O . VAL A 1 81 ? 14.720 8.814 -5.364 1.00 97.38 81 VAL A O 1
ATOM 621 N N . VAL A 1 82 ? 15.021 6.852 -4.326 1.00 97.56 82 VAL A N 1
ATOM 622 C CA . VAL A 1 82 ? 13.724 6.902 -3.623 1.00 97.56 82 VAL A CA 1
ATOM 623 C C . VAL A 1 82 ? 13.624 8.131 -2.711 1.00 97.56 82 VAL A C 1
ATOM 625 O O . VAL A 1 82 ? 12.575 8.771 -2.640 1.00 97.56 82 VAL A O 1
ATOM 628 N N . ALA A 1 83 ? 14.711 8.519 -2.039 1.00 98.00 83 ALA A N 1
ATOM 629 C CA . ALA A 1 83 ? 14.739 9.740 -1.235 1.00 98.00 83 ALA A CA 1
ATOM 630 C C . ALA A 1 83 ? 14.596 11.013 -2.086 1.00 98.00 83 ALA A C 1
ATOM 632 O O . ALA A 1 83 ? 13.971 11.984 -1.644 1.00 98.00 83 ALA A O 1
ATOM 633 N N . ALA A 1 84 ? 15.156 11.032 -3.297 1.00 98.06 84 ALA A N 1
ATOM 634 C CA . ALA A 1 84 ? 14.964 12.128 -4.239 1.00 98.06 84 ALA A CA 1
ATOM 635 C C . ALA A 1 84 ? 13.512 12.193 -4.742 1.00 98.06 84 ALA A C 1
ATOM 637 O O . ALA A 1 84 ? 12.927 13.279 -4.758 1.00 98.06 84 ALA A O 1
ATOM 638 N N . ASP A 1 85 ? 12.909 11.051 -5.072 1.00 97.69 85 ASP A N 1
ATOM 639 C CA . ASP A 1 85 ? 11.512 10.951 -5.506 1.00 97.69 85 ASP A CA 1
ATOM 640 C C . ASP A 1 85 ? 10.543 11.394 -4.408 1.00 97.69 85 ASP A C 1
ATOM 642 O O . ASP A 1 85 ? 9.653 12.205 -4.665 1.00 97.69 85 ASP A O 1
ATOM 646 N N . GLN A 1 86 ? 10.779 10.989 -3.156 1.00 97.94 86 GLN A N 1
ATOM 647 C CA . GLN A 1 86 ? 9.995 11.461 -2.013 1.00 97.94 86 GLN A CA 1
ATOM 648 C C . GLN A 1 86 ? 9.993 12.996 -1.934 1.00 97.94 86 GLN A C 1
ATOM 650 O O . GLN A 1 86 ? 8.936 13.606 -1.793 1.00 97.94 86 GLN A O 1
ATOM 655 N N . LYS A 1 87 ? 11.152 13.650 -2.099 1.00 98.00 87 LYS A N 1
ATOM 656 C CA . LYS A 1 87 ? 11.247 15.125 -2.102 1.00 98.00 87 LYS A CA 1
ATOM 657 C C . LYS A 1 87 ? 10.533 15.769 -3.292 1.00 98.00 87 LYS A C 1
ATOM 659 O O . LYS A 1 87 ? 10.180 16.948 -3.233 1.00 98.00 87 LYS A O 1
ATOM 664 N N . GLN A 1 88 ? 10.387 15.067 -4.413 1.00 97.31 88 GLN A N 1
ATOM 665 C CA . GLN A 1 88 ? 9.593 15.552 -5.544 1.00 97.31 88 GLN A CA 1
ATOM 666 C C . GLN A 1 88 ? 8.097 15.460 -5.231 1.00 97.31 88 GLN A C 1
ATOM 668 O O . GLN A 1 88 ? 7.375 16.434 -5.454 1.00 97.31 88 GLN A O 1
ATOM 673 N N . VAL A 1 89 ? 7.658 14.349 -4.635 1.00 96.62 89 VAL A N 1
ATOM 674 C CA . VAL A 1 89 ? 6.270 14.155 -4.197 1.00 96.62 89 VAL A CA 1
ATOM 675 C C . VAL A 1 89 ? 5.862 15.136 -3.111 1.00 96.62 89 VAL A C 1
ATOM 677 O O . VAL A 1 89 ? 4.804 15.753 -3.217 1.00 96.62 89 VAL A O 1
ATOM 680 N N . ASP A 1 90 ? 6.738 15.395 -2.142 1.00 95.50 90 ASP A N 1
ATOM 681 C CA . ASP A 1 90 ? 6.521 16.409 -1.105 1.00 95.50 90 ASP A CA 1
ATOM 682 C C . ASP A 1 90 ? 6.297 17.814 -1.698 1.00 95.50 90 ASP A C 1
ATOM 684 O O . ASP A 1 90 ? 5.600 18.644 -1.118 1.00 95.50 90 ASP A O 1
ATOM 688 N N . ARG A 1 91 ? 6.870 18.087 -2.878 1.00 96.69 91 ARG A N 1
ATOM 689 C CA . ARG A 1 91 ? 6.685 19.340 -3.631 1.00 96.69 91 ARG A CA 1
ATOM 690 C C . ARG A 1 91 ? 5.482 19.301 -4.584 1.00 96.69 91 ARG A C 1
ATOM 692 O O . ARG A 1 91 ? 5.319 20.212 -5.391 1.00 96.69 91 ARG A O 1
ATOM 699 N N . GLY A 1 92 ? 4.648 18.265 -4.503 1.00 93.25 92 GLY A N 1
ATOM 700 C CA . GLY A 1 92 ? 3.415 18.108 -5.275 1.00 93.25 92 GLY A CA 1
ATOM 701 C C . GLY A 1 92 ? 3.583 17.452 -6.649 1.00 93.25 92 GLY A C 1
ATOM 702 O O . GLY A 1 92 ? 2.631 17.440 -7.427 1.00 93.25 92 GLY A O 1
ATOM 703 N N . SER A 1 93 ? 4.762 16.915 -6.977 1.00 94.88 93 SER A N 1
ATOM 704 C CA . SER A 1 93 ? 4.973 16.168 -8.230 1.00 94.88 93 SER A CA 1
ATOM 705 C C . SER A 1 93 ? 4.566 14.700 -8.076 1.00 94.88 93 SER A C 1
ATOM 707 O O . SER A 1 93 ? 4.575 14.181 -6.973 1.00 94.88 93 SER A O 1
ATOM 709 N N . SER A 1 94 ? 4.201 14.012 -9.162 1.00 94.06 94 SER A N 1
ATOM 710 C CA . SER A 1 94 ? 3.926 12.557 -9.158 1.00 94.06 94 SER A CA 1
ATOM 711 C C . SER A 1 94 ? 3.082 12.027 -7.973 1.00 94.06 94 SER A C 1
ATOM 713 O O . SER A 1 94 ? 3.414 10.986 -7.405 1.00 94.06 94 SER A O 1
ATOM 715 N N . PRO A 1 95 ? 1.955 12.673 -7.596 1.00 92.31 95 PRO A N 1
ATOM 716 C CA . PRO A 1 95 ? 1.192 12.308 -6.392 1.00 92.31 95 PRO A CA 1
ATOM 717 C C . PRO A 1 95 ? 0.630 10.878 -6.423 1.00 92.31 95 PRO A C 1
ATOM 719 O O . PRO A 1 95 ? 0.265 10.322 -5.390 1.00 92.31 95 PRO A O 1
ATOM 722 N N . TRP A 1 96 ? 0.583 10.261 -7.605 1.00 93.44 96 TRP A N 1
ATOM 723 C CA . TRP A 1 96 ? 0.207 8.863 -7.794 1.00 93.44 96 TRP A CA 1
ATOM 724 C C . TRP A 1 96 ? 1.140 7.884 -7.066 1.00 93.44 96 TRP A C 1
ATOM 726 O O . TRP A 1 96 ? 0.697 6.791 -6.730 1.00 93.44 96 TRP A O 1
ATOM 736 N N . GLN A 1 97 ? 2.386 8.269 -6.758 1.00 96.44 97 GLN A N 1
ATOM 737 C CA . GLN A 1 97 ? 3.333 7.427 -6.013 1.00 96.44 97 GLN A CA 1
ATOM 738 C C . GLN A 1 97 ? 2.908 7.175 -4.554 1.00 96.44 97 GLN A C 1
ATOM 740 O O . GLN A 1 97 ? 3.436 6.275 -3.904 1.00 96.44 97 GLN A O 1
ATOM 745 N N . LEU A 1 98 ? 1.938 7.932 -4.033 1.00 94.81 98 LEU A N 1
ATOM 746 C CA . LEU A 1 98 ? 1.347 7.699 -2.711 1.00 94.81 98 LEU A CA 1
ATOM 747 C C . LEU A 1 98 ? 0.283 6.587 -2.726 1.00 94.81 98 LEU A C 1
ATOM 749 O O . LEU A 1 98 ? -0.074 6.072 -1.671 1.00 94.81 98 LEU A O 1
ATOM 753 N N . ASP A 1 99 ? -0.207 6.187 -3.902 1.00 94.44 99 ASP A N 1
ATOM 754 C CA . ASP A 1 99 ? -1.253 5.175 -4.076 1.00 94.44 99 ASP A CA 1
ATOM 7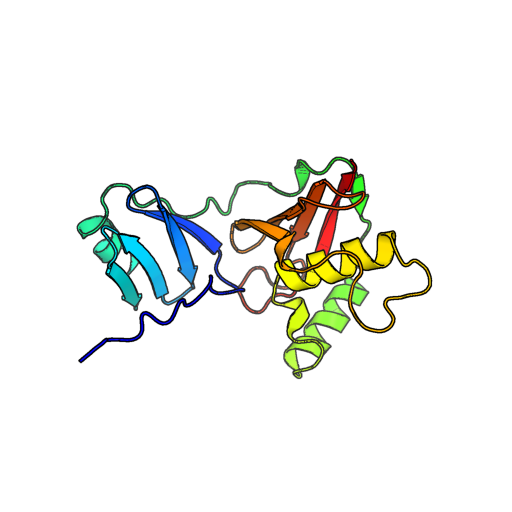55 C C . ASP A 1 99 ? -0.636 3.832 -4.528 1.00 94.44 99 ASP A C 1
ATOM 757 O O . ASP A 1 99 ? -0.136 3.732 -5.655 1.00 94.44 99 ASP A O 1
ATOM 761 N N . PRO A 1 100 ? -0.686 2.769 -3.701 1.00 96.06 100 PRO A N 1
ATOM 762 C CA . PRO A 1 100 ? -0.039 1.498 -4.017 1.00 96.06 100 PRO A CA 1
ATOM 763 C C . PRO A 1 100 ? -0.656 0.811 -5.244 1.00 96.06 100 PRO A C 1
ATOM 765 O O . PRO A 1 100 ? 0.038 0.070 -5.944 1.00 96.06 100 PRO A O 1
ATOM 768 N N . LEU A 1 101 ? -1.932 1.075 -5.557 1.00 96.12 101 LEU A N 1
ATOM 769 C CA . LEU A 1 101 ? -2.578 0.547 -6.761 1.00 96.12 101 LEU A CA 1
ATOM 770 C C . LEU A 1 101 ? -2.032 1.217 -8.023 1.00 96.12 101 LEU A C 1
ATOM 772 O O . LEU A 1 101 ? -1.778 0.536 -9.011 1.00 96.12 101 LEU A O 1
ATOM 776 N N . GLN A 1 102 ? -1.803 2.532 -7.992 1.00 95.44 102 GLN A N 1
ATOM 777 C CA . GLN A 1 102 ? -1.235 3.274 -9.127 1.00 95.44 102 GLN A CA 1
ATOM 778 C C . GLN A 1 102 ? 0.233 2.912 -9.366 1.00 95.44 102 GLN A C 1
ATOM 780 O O . GLN A 1 102 ? 0.660 2.757 -10.513 1.00 95.44 102 GLN A O 1
ATOM 785 N N . VAL A 1 103 ? 0.998 2.714 -8.288 1.00 97.25 103 VAL A N 1
ATOM 786 C CA . VAL A 1 103 ? 2.378 2.224 -8.383 1.00 97.25 103 VAL A CA 1
ATOM 787 C C . VAL A 1 103 ? 2.420 0.822 -8.989 1.00 97.25 103 VAL A C 1
ATOM 789 O O . VAL A 1 103 ? 3.196 0.577 -9.914 1.00 97.25 103 VAL A O 1
ATOM 792 N N . SER A 1 104 ? 1.531 -0.071 -8.548 1.00 97.81 104 SER A N 1
ATOM 793 C CA . SER A 1 104 ? 1.418 -1.424 -9.105 1.00 97.81 104 SER A CA 1
ATOM 794 C C . SER A 1 104 ? 0.984 -1.415 -10.572 1.00 97.81 104 SER A C 1
ATOM 796 O O . SER A 1 104 ? 1.584 -2.114 -11.385 1.00 97.81 104 SER A O 1
ATOM 798 N N . LEU A 1 105 ? -0.006 -0.588 -10.929 1.00 96.31 105 LEU A N 1
ATOM 799 C CA . LEU A 1 105 ? -0.470 -0.402 -12.306 1.00 96.31 105 LEU A CA 1
ATOM 800 C C . LEU A 1 105 ? 0.684 -0.021 -13.233 1.00 96.31 105 LEU A C 1
ATOM 802 O O . LEU A 1 105 ? 0.865 -0.644 -14.280 1.00 96.31 105 LEU A O 1
ATOM 806 N N . THR A 1 106 ? 1.465 0.982 -12.830 1.00 95.31 106 THR A N 1
ATOM 807 C CA . THR A 1 106 ? 2.614 1.471 -13.597 1.00 95.31 106 THR A CA 1
ATOM 808 C C . THR A 1 106 ? 3.670 0.379 -13.750 1.00 95.31 106 THR A C 1
ATOM 810 O O . THR A 1 106 ? 4.110 0.100 -14.863 1.00 95.31 106 THR A O 1
ATOM 813 N N . PHE A 1 107 ? 4.040 -0.288 -12.652 1.00 96.69 107 PHE A N 1
ATOM 814 C CA . PHE A 1 107 ? 5.042 -1.354 -12.667 1.00 96.69 107 PHE A CA 1
ATOM 815 C C . PHE A 1 107 ? 4.655 -2.514 -13.589 1.00 96.69 107 PHE A C 1
ATOM 817 O O . PHE A 1 107 ? 5.466 -2.939 -14.409 1.00 96.69 107 PHE A O 1
ATOM 824 N N . VAL A 1 108 ? 3.423 -3.015 -13.476 1.00 97.06 108 VAL A N 1
ATOM 825 C CA . VAL A 1 108 ? 2.958 -4.159 -14.271 1.00 97.06 108 VAL A CA 1
ATOM 826 C 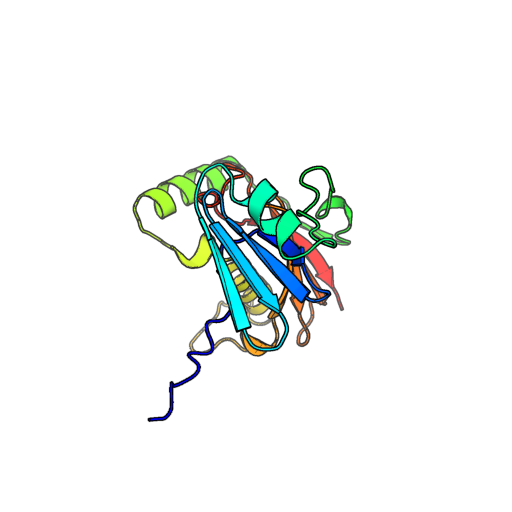C . VAL A 1 108 ? 2.843 -3.795 -15.748 1.00 97.06 108 VAL A C 1
ATOM 828 O O . VAL A 1 108 ? 3.275 -4.575 -16.591 1.00 97.06 108 VAL A O 1
ATOM 831 N N . ASN A 1 109 ? 2.327 -2.609 -16.081 1.00 95.94 109 ASN A N 1
ATOM 832 C CA . ASN A 1 109 ? 2.227 -2.199 -17.481 1.00 95.94 109 ASN A CA 1
ATOM 833 C C . ASN A 1 109 ? 3.606 -2.015 -18.127 1.00 95.94 109 ASN A C 1
ATOM 835 O O . ASN A 1 109 ? 3.819 -2.510 -19.224 1.00 95.94 109 ASN A O 1
ATOM 839 N N . LEU A 1 110 ? 4.593 -1.451 -17.422 1.00 94.56 110 LEU A N 1
ATOM 840 C CA . LEU A 1 110 ? 5.970 -1.370 -17.933 1.00 94.56 110 LEU A CA 1
ATOM 841 C C . LEU A 1 110 ? 6.622 -2.742 -18.196 1.00 94.56 110 LEU A C 1
ATOM 843 O O . LEU A 1 110 ? 7.615 -2.813 -18.916 1.00 94.56 110 LEU A O 1
ATOM 847 N N . LYS A 1 111 ? 6.092 -3.837 -17.632 1.00 92.75 111 LYS A N 1
ATOM 848 C CA . LYS A 1 111 ? 6.557 -5.200 -17.939 1.00 92.75 111 LYS A CA 1
ATOM 849 C C . LYS A 1 111 ? 5.992 -5.760 -19.240 1.00 92.75 111 LYS A C 1
ATOM 851 O O . LYS A 1 111 ? 6.657 -6.598 -19.840 1.00 92.75 111 LYS A O 1
ATOM 856 N N . VAL A 1 112 ? 4.802 -5.327 -19.652 1.00 92.19 112 VAL A N 1
ATOM 857 C CA . VAL A 1 112 ? 4.168 -5.760 -20.911 1.00 92.19 112 VAL A CA 1
ATOM 858 C C . VAL A 1 112 ? 4.414 -4.776 -22.057 1.00 92.19 112 VAL A C 1
ATOM 860 O O . VAL A 1 112 ? 4.477 -5.193 -23.206 1.00 92.19 112 VAL A O 1
ATOM 863 N N . THR A 1 113 ? 4.683 -3.505 -21.743 1.00 90.31 113 THR A N 1
ATOM 864 C CA . THR A 1 113 ? 5.086 -2.463 -22.698 1.00 90.31 113 THR A CA 1
ATOM 865 C C . THR A 1 113 ? 6.496 -1.946 -22.364 1.00 90.31 113 THR A C 1
ATOM 867 O O . THR A 1 113 ? 6.631 -0.870 -21.765 1.00 90.31 113 THR A O 1
ATOM 870 N N . PRO A 1 114 ? 7.566 -2.701 -22.680 1.00 81.00 114 PRO A N 1
ATOM 871 C CA . PRO A 1 114 ? 8.933 -2.341 -22.294 1.00 81.00 114 PRO A CA 1
ATOM 872 C C . PRO A 1 114 ? 9.435 -1.047 -22.953 1.00 81.00 114 PRO A C 1
ATOM 874 O O . PRO A 1 114 ? 10.309 -0.379 -22.405 1.00 81.00 114 PRO A O 1
ATOM 877 N N . GLU A 1 115 ? 8.856 -0.645 -24.084 1.00 87.50 115 GLU A N 1
ATOM 878 C CA . GLU A 1 115 ? 9.119 0.633 -24.754 1.00 87.50 115 GLU A CA 1
ATOM 879 C C . GLU A 1 115 ? 8.441 1.832 -24.061 1.00 87.50 115 GLU A C 1
ATOM 881 O O . GLU A 1 115 ? 8.644 2.982 -24.458 1.00 87.50 115 GLU A O 1
ATOM 886 N N . GLY A 1 116 ? 7.651 1.577 -23.014 1.00 82.06 116 GLY A N 1
ATOM 887 C CA . GLY A 1 116 ? 6.873 2.564 -22.277 1.00 82.06 116 GLY A CA 1
ATOM 888 C C . GLY A 1 116 ? 5.375 2.492 -22.578 1.00 82.06 116 GLY A C 1
ATOM 889 O O . GLY A 1 116 ? 4.936 1.952 -23.590 1.00 82.06 116 GLY A O 1
ATOM 890 N N . ILE A 1 117 ? 4.579 3.062 -21.675 1.00 79.06 117 ILE A N 1
ATOM 891 C CA . ILE A 1 117 ? 3.118 3.100 -21.795 1.00 79.06 117 ILE A CA 1
ATOM 892 C C . ILE A 1 117 ? 2.743 4.284 -22.696 1.00 79.06 117 ILE A C 1
ATOM 894 O O . ILE A 1 117 ? 2.975 5.437 -22.329 1.00 79.06 117 ILE A O 1
ATOM 898 N N . GLN A 1 118 ? 2.167 4.012 -23.869 1.00 80.19 118 GLN A N 1
ATOM 899 C CA . GLN A 1 118 ? 1.606 5.036 -24.756 1.00 80.19 118 GLN A CA 1
ATOM 900 C C . GLN A 1 118 ? 0.083 4.911 -24.811 1.00 80.19 118 GLN A C 1
ATOM 902 O O . GLN A 1 118 ? -0.443 3.868 -25.186 1.00 80.19 118 GLN A O 1
ATOM 907 N N . GLY A 1 119 ? -0.630 5.989 -24.482 1.00 83.12 119 GLY A N 1
ATOM 908 C CA . GLY A 1 119 ? -2.092 5.967 -24.422 1.00 83.12 119 GLY A CA 1
ATOM 909 C C . GLY A 1 119 ? -2.611 5.235 -23.183 1.00 83.12 119 GLY A C 1
ATOM 910 O O . GLY A 1 119 ? -2.105 5.450 -22.082 1.00 83.12 119 GLY A O 1
ATOM 911 N N . GLU A 1 120 ? -3.647 4.414 -23.356 1.00 84.00 120 GLU A N 1
ATOM 912 C CA . GLU A 1 120 ? -4.247 3.647 -22.260 1.00 84.00 120 GLU A CA 1
ATOM 913 C C . GLU A 1 120 ? -3.377 2.435 -21.881 1.00 84.00 120 GLU A C 1
ATOM 915 O O . GLU A 1 120 ? -2.833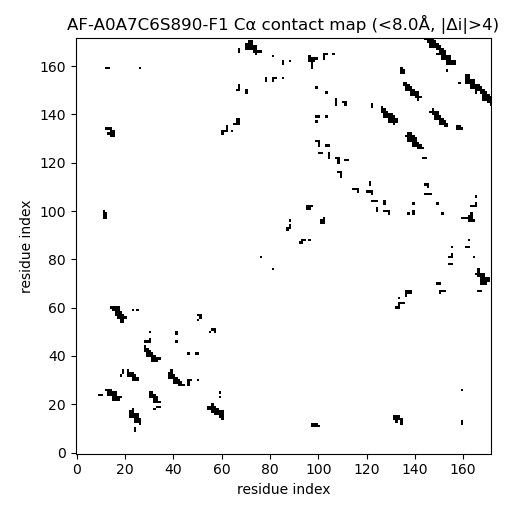 1.773 -22.768 1.00 84.00 120 GLU A O 1
ATOM 920 N N . PRO A 1 121 ? -3.256 2.109 -20.581 1.00 88.62 121 PRO A N 1
ATOM 921 C CA . PRO A 1 121 ? -2.532 0.925 -20.135 1.00 88.62 121 PRO A CA 1
ATOM 922 C C . PRO A 1 121 ? -3.192 -0.360 -20.653 1.00 88.62 121 PRO A C 1
ATOM 924 O O . PRO A 1 121 ? -4.416 -0.491 -20.626 1.00 88.62 121 PRO A O 1
ATOM 927 N N . GLU A 1 122 ? -2.373 -1.331 -21.058 1.00 92.44 122 GLU A N 1
ATOM 928 C CA . GLU A 1 122 ? -2.821 -2.652 -21.516 1.00 92.44 122 GLU A CA 1
ATOM 929 C C . GLU A 1 122 ? -3.515 -3.437 -20.392 1.00 92.44 122 GLU A C 1
ATOM 931 O O . GLU A 1 122 ? -4.569 -4.043 -20.588 1.00 92.44 122 GLU A O 1
ATOM 936 N N . ILE A 1 123 ? -2.958 -3.385 -19.180 1.00 94.94 123 ILE A N 1
ATOM 937 C CA . ILE A 1 123 ? -3.574 -3.966 -17.989 1.00 94.94 123 ILE A CA 1
ATOM 938 C C . ILE A 1 123 ? -4.355 -2.874 -17.262 1.00 94.94 123 ILE A C 1
ATOM 940 O O . ILE A 1 123 ? -3.777 -1.981 -16.640 1.00 94.94 123 ILE A O 1
ATOM 944 N N . HIS A 1 124 ? -5.684 -2.963 -17.310 1.00 95.25 124 HIS A N 1
ATOM 945 C CA . HIS A 1 124 ? -6.583 -1.981 -16.701 1.00 95.25 124 HIS A CA 1
ATOM 946 C C . HIS A 1 124 ? -6.571 -2.007 -15.166 1.00 95.25 124 HIS A C 1
ATOM 948 O O . HIS A 1 124 ? -6.451 -3.068 -14.552 1.00 95.25 124 HIS A O 1
ATOM 954 N N . MET A 1 125 ? -6.832 -0.846 -14.548 1.00 93.88 125 MET A N 1
ATOM 955 C CA . MET A 1 125 ? -6.901 -0.665 -13.087 1.00 93.88 125 MET A CA 1
ATOM 956 C C . MET A 1 125 ? -7.879 -1.623 -12.386 1.00 93.88 125 MET A C 1
ATOM 958 O O . MET A 1 125 ? -7.620 -2.054 -11.268 1.00 93.88 125 MET A O 1
ATOM 962 N N . SER A 1 126 ? -8.976 -2.019 -13.038 1.00 94.81 126 SER A N 1
ATOM 963 C CA . SER A 1 126 ? -9.922 -3.006 -12.491 1.00 94.81 126 SER A CA 1
ATOM 964 C C . SER A 1 126 ? -9.294 -4.376 -12.219 1.00 94.81 126 SER A C 1
ATOM 966 O O . SER A 1 126 ? -9.880 -5.179 -11.498 1.00 94.81 126 SER A O 1
ATOM 968 N N . SER A 1 127 ? -8.116 -4.647 -12.787 1.00 97.00 127 SER A N 1
ATOM 969 C CA . SER A 1 127 ? -7.376 -5.886 -12.564 1.00 97.00 127 SER A CA 1
ATOM 970 C C . SER A 1 127 ? -6.604 -5.899 -11.244 1.00 97.00 127 SER A C 1
ATOM 972 O O . SER A 1 127 ? -6.132 -6.968 -10.864 1.00 97.00 127 SER A O 1
ATOM 974 N N . PHE A 1 128 ? -6.467 -4.752 -10.567 1.00 96.50 128 PHE A N 1
ATOM 975 C CA . PHE A 1 128 ? -5.629 -4.570 -9.383 1.00 96.50 128 PHE A CA 1
ATOM 976 C C . PHE A 1 128 ? -6.477 -4.487 -8.118 1.00 96.50 128 PHE A C 1
ATOM 978 O O . PHE A 1 128 ? -7.439 -3.721 -8.038 1.00 96.50 128 PHE A O 1
ATOM 985 N N . LYS A 1 129 ? -6.087 -5.246 -7.094 1.00 94.75 129 LYS A N 1
ATOM 986 C CA . LYS A 1 129 ? -6.768 -5.281 -5.801 1.00 94.75 129 LYS A CA 1
ATOM 987 C C . LYS A 1 129 ? -5.756 -5.203 -4.667 1.00 94.75 129 LYS A C 1
ATOM 989 O O . LYS A 1 129 ? -4.876 -6.048 -4.559 1.00 94.75 129 LYS A O 1
ATOM 994 N N . LEU A 1 130 ? -5.910 -4.215 -3.789 1.00 94.19 130 LEU A N 1
ATOM 995 C CA . LEU A 1 130 ? -5.132 -4.128 -2.557 1.00 94.19 130 LEU A CA 1
ATOM 996 C C . LEU A 1 130 ? -5.657 -5.194 -1.589 1.00 94.19 130 LEU A C 1
ATOM 998 O O . LEU A 1 130 ? -6.822 -5.137 -1.196 1.00 94.19 130 LEU A O 1
ATOM 1002 N N . VAL A 1 131 ? -4.824 -6.178 -1.251 1.00 93.38 131 VAL A N 1
ATOM 1003 C CA . VAL A 1 131 ? -5.223 -7.312 -0.395 1.00 93.38 131 VAL A CA 1
ATOM 1004 C C . VAL A 1 131 ? -4.609 -7.263 0.994 1.00 93.38 131 VAL A C 1
ATOM 1006 O O . VAL A 1 131 ? -5.158 -7.851 1.918 1.00 93.38 131 VAL A O 1
ATOM 1009 N N . SER A 1 132 ? -3.502 -6.540 1.158 1.00 92.81 132 SER A N 1
ATOM 1010 C CA . SER A 1 132 ? -2.916 -6.259 2.465 1.00 92.81 132 SER A CA 1
ATOM 1011 C C . SER A 1 132 ? -2.228 -4.899 2.455 1.00 92.81 132 SER A C 1
ATOM 1013 O O . SER A 1 132 ? -1.645 -4.507 1.442 1.00 92.81 132 SER A O 1
ATOM 1015 N N . ASN A 1 133 ? -2.321 -4.174 3.569 1.00 94.44 133 ASN A N 1
ATOM 1016 C CA . ASN A 1 133 ? -1.618 -2.916 3.800 1.00 94.44 133 ASN A CA 1
ATOM 1017 C C . ASN A 1 133 ? -1.473 -2.691 5.308 1.00 94.44 133 ASN A C 1
ATOM 1019 O O . ASN A 1 133 ? -2.477 -2.534 6.000 1.00 94.44 133 ASN A O 1
ATOM 1023 N N . ASN A 1 134 ? -0.241 -2.641 5.809 1.00 92.94 134 ASN A N 1
ATOM 1024 C CA . ASN A 1 134 ? 0.047 -2.415 7.228 1.00 92.94 134 ASN A CA 1
ATOM 1025 C C . ASN A 1 134 ? 0.638 -1.022 7.525 1.00 92.94 134 ASN A C 1
ATOM 1027 O O . ASN A 1 134 ? 1.272 -0.817 8.559 1.00 92.94 134 ASN A O 1
ATOM 1031 N N . SER A 1 135 ? 0.382 -0.054 6.640 1.00 90.12 135 SER A N 1
ATOM 1032 C CA . SER A 1 135 ? 0.948 1.306 6.573 1.00 90.12 135 SER A CA 1
ATOM 1033 C C . SER A 1 135 ? 2.370 1.382 6.021 1.00 90.12 135 SER A C 1
ATOM 1035 O O . SER A 1 135 ? 2.672 2.332 5.303 1.00 90.12 135 SER A O 1
ATOM 1037 N N . ALA A 1 136 ? 3.229 0.401 6.306 1.00 93.62 136 ALA A N 1
ATOM 1038 C CA . ALA A 1 136 ? 4.616 0.388 5.837 1.00 93.62 136 ALA A CA 1
ATOM 1039 C C . ALA A 1 136 ? 4.804 -0.477 4.582 1.00 93.62 136 ALA A C 1
ATOM 1041 O O . ALA A 1 136 ? 5.610 -0.154 3.708 1.00 93.62 136 ALA A O 1
ATOM 1042 N N . GLU A 1 137 ? 4.053 -1.569 4.496 1.00 96.19 137 GLU A N 1
ATOM 1043 C CA . GLU A 1 137 ? 4.118 -2.586 3.457 1.00 96.19 137 GLU A CA 1
ATOM 1044 C C . GLU A 1 137 ? 2.721 -2.874 2.912 1.00 96.19 137 GLU A C 1
ATOM 1046 O O . GLU A 1 137 ? 1.721 -2.803 3.632 1.00 96.19 137 GLU A O 1
ATOM 1051 N N . ALA A 1 138 ? 2.655 -3.193 1.624 1.00 96.56 138 ALA A N 1
ATOM 1052 C CA . ALA A 1 138 ? 1.412 -3.490 0.936 1.00 96.56 138 ALA A CA 1
ATOM 1053 C C . ALA A 1 138 ? 1.590 -4.618 -0.079 1.00 96.56 138 ALA A C 1
ATOM 1055 O O . ALA A 1 138 ? 2.663 -4.800 -0.659 1.00 96.56 138 ALA A O 1
ATOM 1056 N N . VAL A 1 139 ? 0.501 -5.348 -0.315 1.00 97.62 139 VAL A N 1
ATOM 1057 C CA . VAL A 1 139 ? 0.412 -6.388 -1.341 1.00 97.62 139 VAL A CA 1
ATOM 1058 C C . VAL A 1 139 ? -0.783 -6.095 -2.232 1.00 97.62 139 VAL A C 1
ATOM 1060 O O . VAL A 1 139 ? -1.916 -5.958 -1.757 1.00 97.62 139 VAL A O 1
ATOM 1063 N N . VAL A 1 140 ? -0.520 -6.015 -3.531 1.00 97.94 140 VAL A N 1
ATOM 1064 C CA . VAL A 1 140 ? -1.534 -5.842 -4.569 1.00 97.94 140 VAL A CA 1
ATOM 1065 C C . VAL A 1 140 ? -1.604 -7.113 -5.402 1.00 97.94 140 VAL A C 1
ATOM 1067 O O . VAL A 1 140 ? -0.606 -7.530 -5.984 1.00 97.94 140 VAL A O 1
ATOM 1070 N N . GLU A 1 141 ? -2.784 -7.719 -5.464 1.00 97.88 141 GLU A N 1
ATOM 1071 C CA . GLU A 1 141 ? -3.085 -8.811 -6.388 1.00 97.88 141 GLU A CA 1
ATOM 1072 C C . GLU A 1 141 ? -3.477 -8.264 -7.756 1.00 97.88 141 GLU A C 1
ATOM 1074 O O . GLU A 1 141 ? -4.163 -7.243 -7.869 1.00 97.88 141 GLU A O 1
ATOM 1079 N N . VAL A 1 142 ? -3.054 -8.979 -8.794 1.00 97.94 142 VAL A N 1
ATOM 1080 C CA . VAL A 1 142 ? -3.275 -8.634 -10.191 1.00 97.94 142 VAL A CA 1
ATOM 1081 C C . VAL A 1 142 ? -3.918 -9.826 -10.894 1.00 97.94 142 VAL A C 1
ATOM 1083 O O . VAL A 1 142 ? -3.381 -10.932 -10.954 1.00 97.94 142 VAL A O 1
ATOM 1086 N N . THR A 1 143 ? -5.121 -9.614 -11.417 1.00 97.12 143 THR A N 1
ATOM 1087 C CA . THR A 1 143 ? -5.928 -10.692 -12.011 1.00 97.12 143 THR A CA 1
ATOM 1088 C C . THR A 1 143 ? -5.527 -11.015 -13.453 1.00 97.12 143 THR A C 1
ATOM 1090 O O . THR A 1 143 ? -5.651 -12.172 -13.867 1.00 97.12 143 THR A O 1
ATOM 1093 N N . THR A 1 144 ? -4.960 -10.047 -14.181 1.00 95.19 144 THR A N 1
ATOM 1094 C CA . THR A 1 144 ? -4.601 -10.149 -15.607 1.00 95.19 144 THR A CA 1
ATOM 1095 C C . THR A 1 144 ? -3.147 -9.739 -15.846 1.00 95.19 144 THR A C 1
ATOM 1097 O O . THR A 1 144 ? -2.686 -8.761 -15.266 1.00 95.19 144 THR A O 1
ATOM 1100 N N . GLY A 1 145 ? -2.450 -10.440 -16.744 1.00 94.38 145 GLY A N 1
ATOM 1101 C CA . GLY A 1 145 ? -1.061 -10.153 -17.115 1.00 94.38 145 GLY A CA 1
ATOM 1102 C C . GLY A 1 145 ? -0.046 -11.138 -16.516 1.00 94.38 145 GLY A C 1
ATOM 1103 O O . GLY A 1 145 ? -0.440 -12.140 -15.913 1.00 94.38 145 GLY A O 1
ATOM 1104 N N . PRO A 1 146 ? 1.262 -10.878 -16.701 1.00 95.62 146 PRO A N 1
ATOM 1105 C CA . PRO A 1 146 ? 2.345 -11.799 -16.335 1.00 95.62 146 PRO A CA 1
ATOM 1106 C C . PRO A 1 146 ? 2.743 -11.754 -14.850 1.00 95.62 146 PRO A C 1
ATOM 1108 O O . PRO A 1 146 ? 3.653 -12.464 -14.433 1.00 95.62 146 PRO A O 1
ATOM 1111 N N . ILE A 1 147 ? 2.119 -10.886 -14.054 1.00 98.12 147 ILE A N 1
ATOM 1112 C CA . ILE A 1 147 ? 2.396 -10.722 -12.624 1.00 98.12 147 ILE A CA 1
ATOM 1113 C C . ILE A 1 147 ? 1.120 -11.061 -11.863 1.00 98.12 147 ILE A C 1
ATOM 1115 O O . ILE A 1 147 ? 0.055 -10.563 -12.211 1.00 98.12 147 ILE A O 1
ATOM 1119 N N . GLU A 1 148 ? 1.230 -11.895 -10.830 1.00 98.06 148 GLU A N 1
ATOM 1120 C CA . GLU A 1 148 ? 0.124 -12.253 -9.936 1.00 98.06 148 GLU A CA 1
ATOM 1121 C C . GLU A 1 148 ? 0.052 -11.320 -8.722 1.00 98.06 148 GLU A C 1
ATOM 1123 O O . GLU A 1 148 ? -1.037 -10.901 -8.326 1.00 98.06 148 GLU A O 1
ATOM 1128 N N . ARG A 1 149 ? 1.203 -10.972 -8.132 1.00 98.50 149 ARG A N 1
ATOM 1129 C CA . ARG A 1 149 ? 1.285 -10.100 -6.950 1.00 98.50 149 ARG A CA 1
ATOM 1130 C C . ARG A 1 149 ? 2.403 -9.081 -7.066 1.00 98.50 149 ARG A C 1
ATOM 1132 O O . ARG A 1 149 ? 3.488 -9.403 -7.539 1.00 98.50 149 ARG A O 1
ATOM 1139 N N . VAL A 1 150 ? 2.159 -7.876 -6.564 1.00 98.69 150 VAL A N 1
ATOM 1140 C CA . VAL A 1 150 ? 3.155 -6.812 -6.395 1.00 98.69 150 VAL A CA 1
ATOM 1141 C C . VAL A 1 150 ? 3.301 -6.511 -4.907 1.00 98.69 150 VAL A C 1
ATOM 1143 O O . VAL A 1 150 ? 2.307 -6.295 -4.213 1.00 98.69 150 VAL A O 1
ATOM 1146 N N . TYR A 1 151 ? 4.542 -6.478 -4.428 1.00 98.56 151 TYR A N 1
ATOM 1147 C CA . TYR A 1 151 ? 4.895 -6.184 -3.043 1.00 98.56 151 TYR A CA 1
ATOM 1148 C C . TYR A 1 151 ? 5.541 -4.807 -2.978 1.00 98.56 151 TYR A C 1
ATOM 1150 O O . TYR A 1 151 ? 6.541 -4.538 -3.655 1.00 98.56 151 TYR A O 1
ATOM 1158 N N . LEU A 1 152 ? 4.964 -3.935 -2.158 1.00 98.31 152 LEU A N 1
ATOM 1159 C CA . LEU A 1 152 ? 5.373 -2.546 -2.034 1.00 98.31 152 LEU A CA 1
ATOM 1160 C C . LEU A 1 152 ? 5.807 -2.240 -0.609 1.00 98.31 152 LEU A C 1
ATOM 1162 O O . LEU A 1 152 ? 5.261 -2.783 0.351 1.00 98.31 152 LEU A O 1
ATOM 1166 N N . LYS A 1 153 ? 6.759 -1.321 -0.485 1.00 97.50 153 LYS A N 1
ATOM 1167 C CA . LYS A 1 153 ? 7.232 -0.805 0.793 1.00 97.50 153 LYS A CA 1
ATOM 1168 C C . LYS A 1 153 ? 7.423 0.696 0.713 1.00 97.50 153 LYS A C 1
ATOM 1170 O O . LYS A 1 153 ? 7.928 1.199 -0.291 1.00 97.50 153 LYS A O 1
ATOM 1175 N N . ARG A 1 154 ? 7.076 1.400 1.785 1.00 96.31 154 ARG A N 1
ATOM 1176 C CA . ARG A 1 154 ? 7.519 2.775 1.978 1.00 96.31 154 ARG A CA 1
ATOM 1177 C C . ARG A 1 154 ? 8.890 2.773 2.647 1.00 96.31 154 ARG A C 1
ATOM 1179 O O . ARG A 1 154 ? 9.040 2.337 3.787 1.00 96.31 154 ARG A O 1
ATOM 1186 N N . LEU A 1 155 ? 9.910 3.203 1.910 1.00 96.31 155 LEU A N 1
ATOM 1187 C CA . LEU A 1 155 ? 11.310 3.061 2.335 1.00 96.31 155 LEU A CA 1
ATOM 1188 C C . LEU A 1 155 ? 11.841 4.283 3.095 1.00 96.31 155 LEU A C 1
ATOM 1190 O O . LEU A 1 155 ? 12.680 4.127 3.975 1.00 96.31 155 LEU A O 1
ATOM 1194 N N . VAL A 1 156 ? 11.351 5.486 2.773 1.00 96.44 156 VAL A N 1
ATOM 1195 C CA . VAL A 1 156 ? 11.849 6.753 3.348 1.00 96.44 156 VAL A CA 1
ATOM 1196 C C . VAL A 1 156 ? 11.009 7.206 4.544 1.00 96.44 156 VAL A C 1
ATOM 1198 O O . VAL A 1 156 ? 11.561 7.579 5.576 1.00 96.44 156 VAL A O 1
ATOM 1201 N N . ARG A 1 157 ? 9.677 7.164 4.424 1.00 93.25 157 ARG A N 1
ATOM 1202 C CA . ARG A 1 157 ? 8.718 7.429 5.511 1.00 93.25 157 ARG A CA 1
ATOM 1203 C C . ARG A 1 157 ? 7.717 6.292 5.567 1.00 93.25 157 ARG A C 1
ATOM 1205 O O . ARG A 1 157 ? 7.215 5.908 4.525 1.00 93.25 157 ARG A O 1
ATOM 1212 N N . GLN A 1 158 ? 7.419 5.763 6.747 1.00 89.06 158 GLN A N 1
ATOM 1213 C CA . GLN A 1 158 ? 6.515 4.610 6.902 1.00 89.06 158 GLN A CA 1
ATOM 1214 C C . GLN A 1 158 ? 5.058 5.010 7.207 1.00 89.06 158 GLN A C 1
ATOM 1216 O O . GLN A 1 158 ? 4.222 4.148 7.466 1.00 89.06 158 GLN A O 1
ATOM 1221 N N . ASP A 1 159 ? 4.758 6.309 7.163 1.00 85.06 159 ASP A N 1
ATOM 1222 C CA . ASP A 1 159 ? 3.422 6.891 7.334 1.00 85.06 159 ASP A CA 1
ATOM 1223 C C . ASP A 1 159 ? 2.738 7.181 5.984 1.00 85.06 159 ASP A C 1
ATOM 1225 O O . ASP A 1 159 ? 3.297 6.929 4.915 1.00 85.06 159 ASP A O 1
ATOM 1229 N N . GLU A 1 160 ? 1.517 7.721 6.012 1.00 85.88 160 GLU A N 1
ATOM 1230 C CA . GLU A 1 160 ? 0.702 8.000 4.826 1.00 85.88 160 GLU A CA 1
ATOM 1231 C C . GLU A 1 160 ? 1.314 8.988 3.823 1.00 85.88 160 GLU A C 1
ATOM 1233 O O . GLU A 1 160 ? 0.858 9.041 2.678 1.00 85.88 160 GLU A O 1
ATOM 1238 N N . THR A 1 161 ? 2.345 9.736 4.221 1.00 89.75 161 THR A N 1
ATOM 1239 C CA . THR A 1 161 ? 3.072 10.670 3.350 1.00 89.75 161 THR A CA 1
ATOM 1240 C C . THR A 1 161 ? 4.216 10.001 2.589 1.00 89.75 161 THR A C 1
ATOM 1242 O O . THR A 1 161 ? 4.775 10.594 1.664 1.00 89.75 161 THR A O 1
ATOM 1245 N N . GLY A 1 162 ? 4.578 8.771 2.958 1.00 94.75 162 GLY A N 1
ATOM 1246 C CA . GLY A 1 162 ? 5.611 8.000 2.283 1.00 94.75 162 GLY A CA 1
ATOM 1247 C C . GLY A 1 162 ? 5.166 7.486 0.916 1.00 94.75 162 GLY A C 1
ATOM 1248 O O . GLY A 1 162 ? 4.062 6.952 0.762 1.00 94.75 162 GLY A O 1
ATOM 1249 N N . ILE A 1 163 ? 6.049 7.600 -0.074 1.00 97.00 163 ILE A N 1
ATOM 1250 C CA . ILE A 1 163 ? 5.838 6.991 -1.389 1.00 97.00 163 ILE A CA 1
ATOM 1251 C C . ILE A 1 163 ? 5.949 5.470 -1.312 1.00 97.00 163 ILE A C 1
ATOM 1253 O O . ILE A 1 163 ? 6.754 4.924 -0.552 1.00 97.00 163 ILE A O 1
ATOM 1257 N N . TRP A 1 164 ? 5.149 4.784 -2.121 1.00 97.88 164 TRP A N 1
ATOM 1258 C CA . TRP A 1 164 ? 5.252 3.343 -2.296 1.00 97.88 164 TRP A CA 1
ATOM 1259 C C . TRP A 1 164 ? 6.302 3.003 -3.342 1.00 97.88 164 TRP A C 1
ATOM 1261 O O . TRP A 1 164 ? 6.280 3.524 -4.457 1.00 97.88 164 TRP A O 1
ATOM 1271 N N . THR A 1 165 ? 7.166 2.051 -3.005 1.00 98.19 165 THR A N 1
ATOM 1272 C CA . THR A 1 165 ? 8.176 1.515 -3.914 1.00 98.19 165 THR A CA 1
ATOM 1273 C C . THR A 1 165 ? 7.969 0.019 -4.082 1.00 98.19 165 THR A C 1
ATOM 1275 O O . THR A 1 165 ? 7.818 -0.700 -3.095 1.00 98.19 165 THR A O 1
ATOM 1278 N N . VAL A 1 166 ? 7.975 -0.470 -5.325 1.00 98.44 166 VAL A N 1
ATOM 1279 C CA . VAL A 1 166 ? 7.937 -1.913 -5.598 1.00 98.44 166 VAL A CA 1
ATOM 1280 C C . VAL A 1 166 ? 9.263 -2.538 -5.172 1.00 98.44 166 VAL A C 1
ATOM 1282 O O . VAL A 1 166 ? 10.314 -2.185 -5.699 1.00 98.44 166 VAL A O 1
ATOM 1285 N N . VAL A 1 167 ? 9.205 -3.479 -4.231 1.00 98.44 167 VAL A N 1
ATOM 1286 C CA . VAL A 1 167 ? 10.374 -4.203 -3.693 1.00 98.44 167 VAL A CA 1
ATOM 1287 C C . VAL A 1 167 ? 10.357 -5.691 -4.044 1.00 98.44 167 VAL A C 1
ATOM 1289 O O . VAL A 1 167 ? 11.345 -6.399 -3.845 1.00 98.44 167 VAL A O 1
ATOM 1292 N N . GLY A 1 168 ? 9.255 -6.181 -4.606 1.00 98.50 168 GLY A N 1
ATOM 1293 C CA . GLY A 1 168 ? 9.165 -7.540 -5.113 1.00 98.50 168 GLY A CA 1
ATOM 1294 C C . GLY A 1 168 ? 7.868 -7.816 -5.858 1.00 98.50 168 GLY A C 1
ATOM 1295 O O . GLY A 1 168 ? 6.944 -7.004 -5.844 1.00 98.50 168 GLY A O 1
ATOM 1296 N N . TYR A 1 169 ? 7.804 -8.964 -6.522 1.00 98.69 169 TYR A N 1
ATOM 1297 C CA . TYR A 1 169 ? 6.612 -9.441 -7.217 1.00 98.69 169 TYR A CA 1
ATOM 1298 C C . TYR A 1 169 ? 6.624 -10.966 -7.355 1.00 98.69 169 TYR A C 1
ATOM 1300 O O . TYR A 1 169 ? 7.681 -11.596 -7.264 1.00 98.69 169 TYR A O 1
ATOM 1308 N N . ASP A 1 170 ? 5.446 -11.527 -7.617 1.00 98.56 170 ASP A N 1
ATOM 1309 C CA . ASP A 1 170 ? 5.268 -12.930 -7.986 1.00 98.56 170 ASP A CA 1
ATOM 1310 C C . ASP A 1 170 ? 4.867 -13.001 -9.468 1.00 98.56 170 ASP A C 1
ATOM 1312 O O . ASP A 1 170 ? 3.856 -12.393 -9.845 1.00 98.56 170 ASP A O 1
ATOM 1316 N N . PRO A 1 171 ? 5.651 -13.672 -10.331 1.00 97.06 171 PRO A N 1
ATOM 1317 C CA . PRO A 1 171 ? 5.267 -13.907 -11.718 1.00 97.06 171 PRO A CA 1
ATOM 1318 C C . PRO A 1 171 ? 4.135 -14.938 -11.811 1.00 97.06 171 PRO A C 1
ATOM 1320 O O . PRO A 1 171 ? 3.911 -15.711 -10.879 1.00 97.06 171 PRO A O 1
ATOM 1323 N N . ARG A 1 172 ? 3.454 -14.950 -12.956 1.00 93.06 172 ARG A N 1
ATOM 1324 C CA . ARG A 1 172 ? 2.483 -15.977 -13.339 1.00 93.06 172 ARG A CA 1
ATOM 1325 C C . ARG A 1 172 ? 3.056 -16.916 -14.395 1.00 93.06 172 ARG A C 1
ATOM 1327 O O . ARG A 1 172 ? 3.779 -16.418 -15.287 1.00 93.06 172 ARG A O 1
#

Solvent-accessible surface area (backbone atoms only — not comparable to full-atom values): 9777 Å² total; per-residue (Å²): 135,81,80,76,79,75,84,74,70,80,67,68,57,39,18,44,27,33,27,63,98,31,64,20,39,43,48,100,54,36,41,38,37,50,51,97,91,41,79,49,76,38,64,51,94,59,28,67,67,56,45,44,75,75,27,80,67,56,39,76,45,61,67,84,61,75,66,58,77,73,37,78,40,74,44,90,76,61,66,6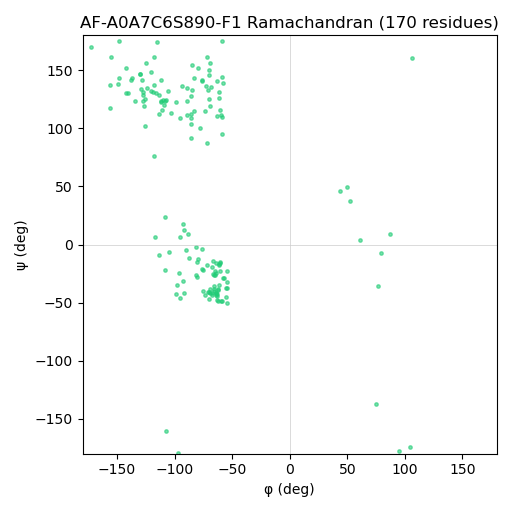8,59,52,51,52,50,43,58,40,37,77,71,68,39,74,66,55,35,44,23,57,65,54,41,46,45,53,56,56,35,43,70,77,30,77,92,50,84,72,85,75,63,88,59,52,72,89,37,54,43,82,76,46,23,38,52,34,38,34,34,33,39,32,78,60,76,65,40,38,35,40,20,29,34,28,83,85,36,53,51,76,87,21,41,47,37,74,44,19,29,29,75,100

Nearest PDB structures (foldseek):
  3nvx-assembly2_B  TM=5.488E-01  e=9.163E+00  Vaccinia virus Copenhagen
  2d0c-assembly1_A  TM=3.443E-01  e=4.825E+00  Geobacillus stearothermophilus

Mean predicted aligned error: 5.7 Å